Protein AF-A0A978T459-F1 (afdb_monomer)

Solvent-accessible surface area (backbone atoms only — not comparable to full-atom values): 7004 Å² total; per-residue (Å²): 119,71,66,62,56,52,54,51,52,50,52,51,54,48,52,54,46,52,54,52,49,54,54,51,49,54,51,50,52,54,52,48,51,54,53,50,52,55,49,57,73,74,56,82,71,82,88,70,94,74,92,79,90,84,82,89,82,87,83,72,85,75,75,73,70,80,66,73,38,69,74,61,48,68,76,45,52,63,68,56,46,42,53,50,28,54,77,69,66,49,82,65,51,89,79,45,51,64,69,54,43,42,51,54,45,32,57,60,67,74,68,118

Radius of gyration: 25.9 Å; Cα contacts (8 Å, |Δi|>4): 35; chains: 1; bounding box: 58×28×80 Å

pLDDT: mean 75.92, std 17.86, range [36.66, 94.31]

Structure (mmCIF, N/CA/C/O backbone):
data_AF-A0A978T459-F1
#
_entry.id   AF-A0A978T459-F1
#
loop_
_atom_site.group_PDB
_atom_site.id
_atom_site.type_symbol
_atom_site.label_atom_id
_atom_site.label_alt_id
_atom_site.label_comp_id
_atom_site.label_asym_id
_atom_site.label_entity_id
_atom_site.label_seq_id
_atom_site.pdbx_PDB_ins_code
_atom_site.Cartn_x
_atom_site.Cartn_y
_atom_site.Cartn_z
_atom_site.occupancy
_atom_site.B_iso_or_equiv
_atom_site.auth_seq_id
_atom_site.auth_comp_id
_atom_site.auth_asym_id
_atom_site.auth_atom_id
_atom_site.pdbx_PDB_model_num
ATOM 1 N N . MET A 1 1 ? 32.475 -8.575 -31.316 1.00 62.88 1 MET A N 1
ATOM 2 C CA . MET A 1 1 ? 31.074 -8.442 -30.836 1.00 62.88 1 MET A CA 1
ATOM 3 C C . MET A 1 1 ? 30.755 -9.165 -29.520 1.00 62.88 1 MET A C 1
ATOM 5 O O . MET A 1 1 ? 29.990 -8.609 -28.746 1.00 62.88 1 MET A O 1
ATOM 9 N N . LYS A 1 2 ? 31.280 -10.370 -29.225 1.00 73.88 2 LYS A N 1
ATOM 10 C CA . LYS A 1 2 ? 30.930 -11.097 -27.979 1.00 73.88 2 LYS A CA 1
ATOM 11 C C . LYS A 1 2 ? 31.487 -10.453 -26.694 1.00 73.88 2 LYS A C 1
ATOM 13 O O . LYS A 1 2 ? 30.752 -10.374 -25.721 1.00 73.88 2 LYS A O 1
ATOM 18 N N . GLN A 1 3 ? 32.718 -9.935 -26.725 1.00 77.38 3 GLN A N 1
ATOM 19 C CA . GLN A 1 3 ? 33.385 -9.333 -25.556 1.00 77.38 3 GLN A CA 1
ATOM 20 C C . GLN A 1 3 ? 32.660 -8.087 -25.023 1.00 77.38 3 GLN A C 1
ATOM 22 O O . GLN A 1 3 ? 32.293 -8.040 -23.855 1.00 77.38 3 GLN A O 1
ATOM 27 N N . PHE A 1 4 ? 32.307 -7.156 -25.914 1.00 83.19 4 PHE A N 1
ATOM 28 C CA . PHE A 1 4 ? 31.564 -5.938 -25.565 1.00 83.19 4 PHE A CA 1
ATOM 29 C C . PHE A 1 4 ? 30.245 -6.215 -24.820 1.00 83.19 4 PHE A C 1
ATOM 31 O O . PHE A 1 4 ? 29.881 -5.511 -23.884 1.00 83.19 4 PHE A O 1
ATOM 38 N N . ARG A 1 5 ? 29.520 -7.278 -25.199 1.00 84.75 5 ARG A N 1
ATOM 39 C CA . ARG A 1 5 ? 28.258 -7.649 -24.535 1.00 84.75 5 ARG A CA 1
ATOM 40 C C . ARG A 1 5 ? 28.477 -8.153 -23.107 1.00 84.75 5 ARG A C 1
ATOM 42 O O . ARG A 1 5 ? 27.596 -7.968 -22.272 1.00 84.75 5 ARG A O 1
ATOM 49 N N . THR A 1 6 ? 29.606 -8.799 -22.834 1.00 89.12 6 THR A N 1
ATOM 50 C CA . THR A 1 6 ? 29.957 -9.292 -21.496 1.00 89.12 6 THR A CA 1
ATOM 51 C C . THR A 1 6 ? 30.364 -8.138 -20.585 1.00 89.12 6 THR A C 1
ATOM 53 O O . THR A 1 6 ? 29.862 -8.049 -19.467 1.00 89.12 6 THR A O 1
ATOM 56 N N . GLU A 1 7 ? 31.179 -7.210 -21.087 1.00 88.81 7 GLU A N 1
ATOM 57 C CA . GLU A 1 7 ? 31.582 -6.010 -20.343 1.00 88.81 7 GLU A CA 1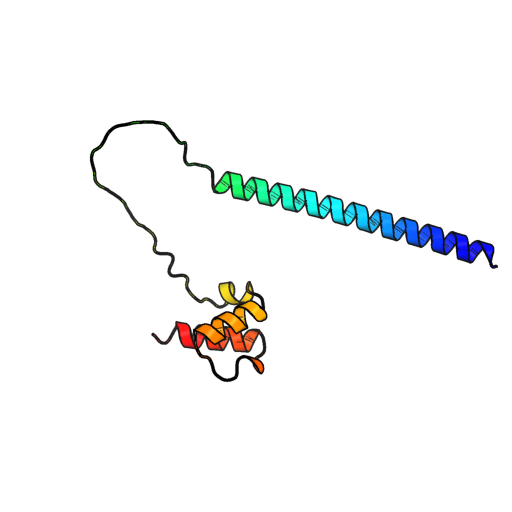
ATOM 58 C C . GLU A 1 7 ? 30.380 -5.120 -20.018 1.00 88.81 7 GLU A C 1
ATOM 60 O O . GLU A 1 7 ? 30.196 -4.729 -18.866 1.00 88.81 7 GLU A O 1
ATOM 65 N N . LEU A 1 8 ? 29.485 -4.904 -20.990 1.00 90.12 8 LEU A N 1
ATOM 66 C CA . LEU A 1 8 ? 28.252 -4.149 -20.771 1.00 90.12 8 LEU A CA 1
ATOM 67 C C . LEU A 1 8 ? 27.368 -4.797 -19.696 1.00 90.12 8 LEU A C 1
ATOM 69 O O . LEU A 1 8 ? 26.821 -4.107 -18.841 1.00 90.12 8 LEU A O 1
ATOM 73 N N . ARG A 1 9 ? 27.238 -6.130 -19.697 1.00 89.25 9 ARG A N 1
ATOM 74 C CA . ARG A 1 9 ? 26.470 -6.854 -18.670 1.00 89.25 9 ARG A CA 1
ATOM 75 C C . ARG A 1 9 ? 27.104 -6.749 -17.286 1.00 89.25 9 ARG A C 1
ATOM 77 O O . ARG A 1 9 ? 26.372 -6.602 -16.309 1.00 89.25 9 ARG A O 1
ATOM 84 N N . SER A 1 10 ? 28.432 -6.807 -17.203 1.00 92.31 10 SER A N 1
ATOM 85 C CA . SER A 1 10 ? 29.159 -6.634 -15.943 1.00 92.31 10 SER A CA 1
ATOM 86 C C . SER A 1 10 ? 28.946 -5.229 -15.386 1.00 92.31 10 SER A C 1
ATOM 88 O O . SER A 1 10 ? 28.529 -5.079 -14.240 1.00 92.31 10 SER A O 1
ATOM 90 N N . TRP A 1 11 ? 29.123 -4.205 -16.225 1.00 93.94 11 TRP A N 1
ATOM 91 C CA . TRP A 1 11 ? 28.920 -2.810 -15.842 1.00 93.94 11 TRP A CA 1
ATOM 92 C C . TRP A 1 11 ? 27.482 -2.532 -15.389 1.00 93.94 11 TRP A C 1
ATOM 94 O O . TRP A 1 11 ? 27.272 -1.939 -14.335 1.00 93.94 11 TRP A O 1
ATOM 104 N N . LEU A 1 12 ? 26.480 -3.041 -16.115 1.00 92.94 12 LEU A N 1
ATOM 105 C CA . LEU A 1 12 ? 25.074 -2.910 -15.719 1.00 92.94 12 LEU A CA 1
ATOM 106 C C . LEU A 1 12 ? 24.782 -3.598 -14.381 1.00 92.94 12 LEU A C 1
ATOM 108 O O . LEU A 1 12 ? 24.058 -3.055 -13.551 1.00 92.94 12 LEU A O 1
ATOM 112 N N . THR A 1 13 ? 25.355 -4.779 -14.146 1.00 92.69 13 THR A N 1
ATOM 113 C CA . THR A 1 13 ? 25.179 -5.507 -12.878 1.00 92.69 13 THR A CA 1
ATOM 114 C C . THR A 1 13 ? 25.804 -4.745 -11.711 1.00 92.69 13 THR A C 1
ATOM 116 O O . THR A 1 13 ? 25.230 -4.694 -10.618 1.00 92.69 13 THR A O 1
ATOM 119 N N . GLN A 1 14 ? 26.954 -4.117 -11.951 1.00 93.12 14 GLN A N 1
ATOM 120 C CA . GLN A 1 14 ? 27.646 -3.302 -10.964 1.00 93.12 14 GLN A CA 1
ATOM 121 C C . GLN A 1 14 ? 26.859 -2.031 -10.642 1.00 93.12 14 GLN A C 1
ATOM 123 O O . GLN A 1 14 ? 26.564 -1.791 -9.475 1.00 93.12 14 GLN A O 1
ATOM 128 N N . LEU A 1 15 ? 26.396 -1.306 -11.663 1.00 92.50 15 LEU A N 1
ATOM 129 C CA . LEU A 1 15 ? 25.572 -0.108 -11.497 1.00 92.50 15 LEU A CA 1
ATOM 130 C C . LEU A 1 15 ? 24.271 -0.409 -10.735 1.00 92.50 15 LEU A C 1
ATOM 132 O O . LEU A 1 15 ? 23.911 0.297 -9.797 1.00 92.50 15 LEU A O 1
ATOM 136 N N . VAL A 1 16 ? 23.582 -1.501 -11.083 1.00 93.69 16 VAL A N 1
ATOM 137 C CA . VAL A 1 16 ? 22.364 -1.933 -10.377 1.00 93.69 16 VAL A CA 1
ATOM 138 C C . VAL A 1 16 ? 22.652 -2.290 -8.917 1.00 93.69 16 VAL A C 1
ATOM 140 O O . VAL A 1 16 ? 21.811 -2.048 -8.049 1.00 93.69 16 VAL A O 1
ATOM 143 N N . SER A 1 17 ? 23.815 -2.874 -8.628 1.00 92.31 17 SER A N 1
ATOM 144 C CA . SER A 1 17 ? 24.200 -3.201 -7.254 1.00 92.31 17 SER A CA 1
ATOM 145 C C . SER A 1 17 ? 24.502 -1.941 -6.453 1.00 92.31 17 SER A C 1
ATOM 147 O O . SER A 1 17 ? 23.984 -1.803 -5.350 1.00 92.31 17 SER A O 1
ATOM 149 N N . GLU A 1 18 ? 25.252 -1.004 -7.025 1.00 93.62 18 GLU A N 1
ATOM 150 C CA . GLU A 1 18 ? 25.605 0.275 -6.404 1.00 93.62 18 GLU A CA 1
ATOM 151 C C . GLU A 1 18 ? 24.355 1.086 -6.046 1.00 93.62 18 GLU A C 1
ATOM 153 O O . GLU A 1 18 ? 24.148 1.421 -4.881 1.00 93.62 18 GLU A O 1
ATOM 158 N N . ILE A 1 19 ? 23.428 1.241 -6.998 1.00 94.31 19 ILE A N 1
ATOM 159 C CA . ILE A 1 19 ? 22.138 1.908 -6.765 1.00 94.31 19 ILE A CA 1
ATOM 160 C C . ILE A 1 19 ? 21.346 1.200 -5.657 1.00 94.31 19 ILE A C 1
ATOM 162 O O . ILE A 1 19 ? 20.760 1.843 -4.785 1.00 94.31 19 ILE A O 1
ATOM 166 N N . LYS A 1 20 ? 21.323 -0.139 -5.661 1.00 92.75 20 LYS A N 1
ATOM 167 C CA . LYS A 1 20 ? 20.610 -0.927 -4.647 1.00 92.75 20 LYS A CA 1
ATOM 168 C C . LYS A 1 20 ? 21.215 -0.754 -3.251 1.00 92.75 20 LYS A C 1
ATOM 170 O O . LYS A 1 20 ? 20.457 -0.736 -2.280 1.00 92.75 20 LYS A O 1
ATOM 175 N N . TYR A 1 21 ? 22.538 -0.648 -3.139 1.00 92.31 21 TYR A N 1
ATOM 176 C CA . TYR A 1 21 ? 23.215 -0.398 -1.868 1.00 92.31 21 TYR A CA 1
ATOM 177 C C . TYR A 1 21 ? 22.953 1.019 -1.369 1.00 92.31 21 TYR A C 1
ATOM 179 O O . TYR A 1 21 ? 22.477 1.154 -0.246 1.00 92.31 21 TYR A O 1
ATOM 187 N N . SER A 1 22 ? 23.131 2.042 -2.208 1.00 88.50 22 SER A N 1
ATOM 188 C CA . SER A 1 22 ? 22.850 3.434 -1.831 1.00 88.50 22 SER A CA 1
ATOM 189 C C . SER A 1 22 ? 21.397 3.633 -1.398 1.00 88.50 22 SER A C 1
ATOM 191 O O . SER A 1 22 ? 21.129 4.290 -0.397 1.00 88.50 22 SER A O 1
ATOM 193 N N . LEU A 1 23 ? 20.441 3.003 -2.090 1.00 90.88 23 LEU A N 1
ATOM 194 C CA . LEU A 1 23 ? 19.029 3.082 -1.710 1.00 90.88 23 LEU A CA 1
ATOM 195 C C . LEU A 1 23 ? 18.746 2.389 -0.369 1.00 90.88 23 LEU A C 1
ATOM 197 O O . LEU A 1 23 ? 17.916 2.855 0.412 1.00 90.88 23 LEU A O 1
ATOM 201 N N . ARG A 1 24 ? 19.409 1.258 -0.101 1.00 92.88 24 ARG A N 1
ATOM 202 C CA . ARG A 1 24 ? 19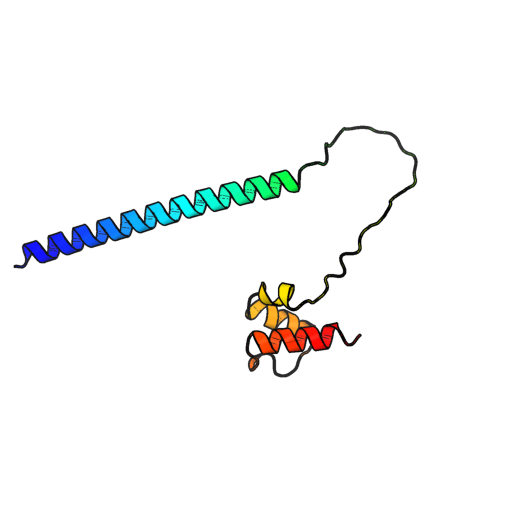.282 0.549 1.178 1.00 92.88 24 ARG A CA 1
ATOM 203 C C . ARG A 1 24 ? 19.841 1.389 2.319 1.00 92.88 24 ARG A C 1
ATOM 205 O O . ARG A 1 24 ? 19.210 1.435 3.368 1.00 92.88 24 ARG A O 1
ATOM 212 N N . ASP A 1 25 ? 20.991 2.006 2.104 1.00 93.25 25 ASP A N 1
ATOM 213 C CA . ASP A 1 25 ? 21.689 2.805 3.104 1.00 93.25 25 ASP A CA 1
ATOM 214 C C . ASP A 1 25 ? 20.873 4.046 3.483 1.00 93.25 25 ASP A C 1
ATOM 216 O O . ASP A 1 25 ? 20.473 4.194 4.637 1.00 93.25 25 ASP A O 1
ATOM 220 N N . LEU A 1 26 ? 20.435 4.816 2.479 1.00 91.69 26 LEU A N 1
ATOM 221 C CA . LEU A 1 26 ? 19.555 5.972 2.667 1.00 91.69 26 LEU A CA 1
ATOM 222 C C . LEU A 1 26 ? 18.251 5.597 3.387 1.00 91.69 26 LEU A C 1
ATOM 224 O O . LEU A 1 26 ? 17.774 6.312 4.266 1.00 91.69 26 LEU A O 1
ATOM 228 N N . LYS A 1 27 ? 17.668 4.441 3.043 1.00 93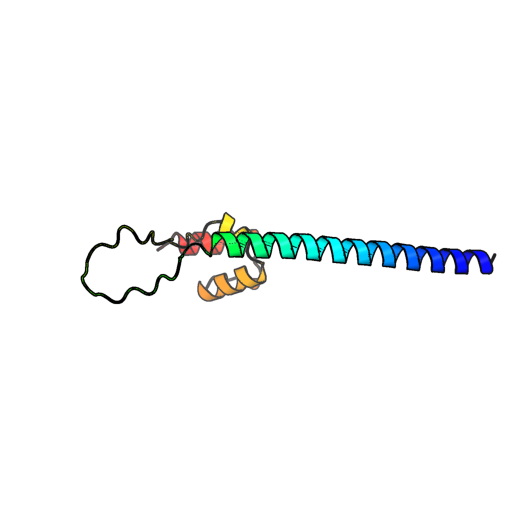.19 27 LYS A N 1
ATOM 229 C CA . LYS A 1 27 ? 16.474 3.937 3.729 1.00 93.19 27 LYS A CA 1
ATOM 230 C C . LYS A 1 27 ? 16.745 3.673 5.213 1.00 93.19 27 LYS A C 1
ATOM 232 O O . LYS A 1 27 ? 15.861 3.929 6.026 1.00 93.19 27 LYS A O 1
ATOM 237 N N . GLN A 1 28 ? 17.908 3.128 5.565 1.00 88.69 28 GLN A N 1
ATOM 238 C CA . GLN A 1 28 ? 18.243 2.831 6.958 1.00 88.69 28 GLN A CA 1
ATOM 239 C C . GLN A 1 28 ? 18.532 4.097 7.759 1.00 88.69 28 GLN A C 1
ATOM 241 O O . GLN A 1 28 ? 18.072 4.187 8.894 1.00 88.69 28 GLN A O 1
ATOM 246 N N . GLU A 1 29 ? 19.209 5.077 7.163 1.00 93.56 29 GLU A N 1
ATOM 247 C CA . GLU A 1 29 ? 19.461 6.376 7.789 1.00 93.56 29 GLU A CA 1
ATOM 248 C C . GLU A 1 29 ? 18.144 7.080 8.143 1.00 93.56 29 GLU A C 1
ATOM 250 O O . GLU A 1 29 ? 17.883 7.362 9.313 1.00 93.56 29 GLU A O 1
ATOM 255 N N . ILE A 1 30 ? 17.242 7.230 7.166 1.00 91.94 30 ILE A N 1
ATOM 256 C CA . ILE A 1 30 ? 15.934 7.872 7.370 1.00 91.94 30 ILE A CA 1
ATOM 257 C C . ILE A 1 30 ? 15.095 7.113 8.409 1.00 91.94 30 ILE A C 1
ATOM 259 O O . ILE A 1 30 ? 14.451 7.719 9.266 1.00 91.94 30 ILE A O 1
ATOM 263 N N . LEU A 1 31 ? 15.087 5.775 8.357 1.00 90.75 31 LEU A N 1
ATOM 264 C CA . LEU A 1 31 ? 14.363 4.967 9.342 1.00 90.75 31 LEU A CA 1
ATOM 265 C C . LEU A 1 31 ? 14.950 5.106 10.747 1.00 90.75 31 LEU A C 1
ATOM 267 O O . LEU A 1 31 ? 14.189 5.079 11.715 1.00 90.75 31 LEU A O 1
ATOM 271 N N . SER A 1 32 ? 16.272 5.225 10.869 1.00 87.06 32 SER A N 1
ATOM 272 C CA . SER A 1 32 ? 16.945 5.404 12.153 1.00 87.06 32 SER A CA 1
ATOM 273 C C . SER A 1 32 ? 16.628 6.772 12.754 1.00 87.06 32 SER A C 1
ATOM 275 O O . SER A 1 32 ? 16.262 6.833 13.926 1.00 87.06 32 SER A O 1
ATO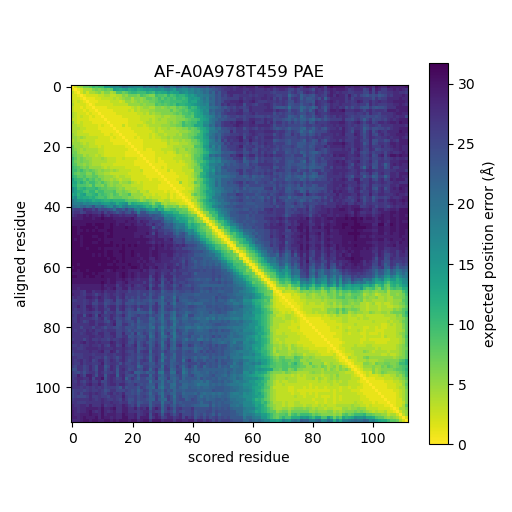M 277 N N . GLU A 1 33 ? 16.668 7.832 11.944 1.00 88.94 33 GLU A N 1
ATOM 278 C CA . GLU A 1 33 ? 16.342 9.201 12.361 1.00 88.94 33 GLU A CA 1
ATOM 279 C C . GLU A 1 33 ? 14.895 9.303 12.859 1.00 88.94 33 GLU A C 1
ATOM 281 O O . GLU A 1 33 ? 14.637 9.677 14.001 1.00 88.94 33 GLU A O 1
ATOM 286 N N . ILE A 1 34 ? 13.929 8.832 12.063 1.00 88.62 34 ILE A N 1
ATOM 287 C CA . ILE A 1 34 ? 12.509 8.837 12.451 1.00 88.62 34 ILE A CA 1
ATOM 288 C C . ILE A 1 34 ? 12.285 8.019 13.733 1.00 88.62 34 ILE A C 1
ATOM 290 O O . ILE A 1 34 ? 11.495 8.401 14.598 1.00 88.62 34 ILE A O 1
ATOM 294 N N . LYS A 1 35 ? 12.973 6.881 13.882 1.00 87.31 35 LYS A N 1
ATOM 295 C CA . LYS A 1 35 ? 12.855 6.027 15.072 1.00 87.31 35 LYS A CA 1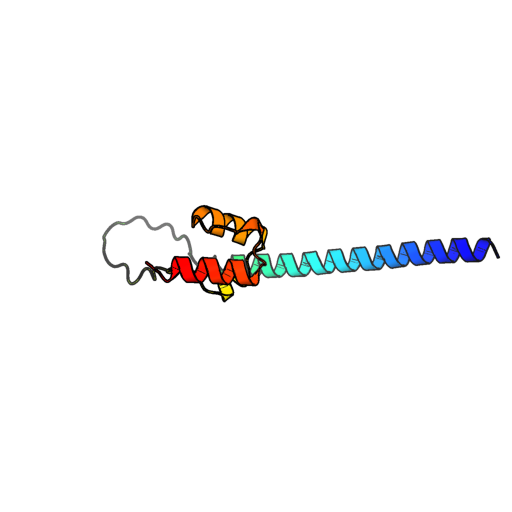
ATOM 296 C C . LYS A 1 35 ? 13.442 6.689 16.320 1.00 87.31 35 LYS A C 1
ATOM 298 O O . LYS A 1 35 ? 12.895 6.489 17.407 1.00 87.31 35 LYS A O 1
ATOM 303 N N . ALA A 1 36 ? 14.540 7.430 16.179 1.00 81.94 36 ALA A N 1
ATOM 304 C CA . ALA A 1 36 ? 15.149 8.195 17.260 1.00 81.94 36 ALA A CA 1
ATOM 305 C C . ALA A 1 36 ? 14.248 9.368 17.676 1.00 81.94 36 ALA A C 1
ATOM 307 O O . ALA A 1 36 ? 13.971 9.521 18.863 1.00 81.94 36 ALA A O 1
ATOM 308 N N . GLU A 1 37 ? 13.700 10.102 16.708 1.00 81.88 37 GLU A N 1
ATOM 309 C CA . GLU A 1 37 ? 12.814 11.247 16.934 1.00 81.88 37 GLU A CA 1
ATOM 310 C C . GLU A 1 37 ? 11.501 10.840 17.627 1.00 81.88 37 GLU A C 1
ATOM 312 O O . GLU A 1 37 ? 11.114 11.419 18.641 1.00 81.88 37 GLU A O 1
ATOM 317 N N . ILE A 1 38 ? 10.846 9.765 17.168 1.00 80.31 38 ILE A N 1
ATOM 318 C CA . ILE A 1 38 ? 9.646 9.224 17.836 1.00 80.31 38 ILE A CA 1
ATOM 319 C C . ILE A 1 38 ? 9.968 8.796 19.275 1.00 80.31 38 ILE A C 1
ATOM 321 O O . ILE A 1 38 ? 9.174 9.027 20.188 1.00 80.31 38 ILE A O 1
ATOM 325 N N . ARG A 1 39 ? 11.139 8.185 19.506 1.00 76.62 39 ARG A N 1
ATOM 326 C CA . ARG A 1 39 ? 11.571 7.790 20.854 1.00 76.62 39 ARG A CA 1
ATOM 327 C C . ARG A 1 39 ? 11.841 9.006 21.745 1.00 76.62 39 ARG A C 1
ATOM 329 O O . ARG A 1 39 ? 11.511 8.952 22.926 1.00 76.62 39 ARG A O 1
ATOM 336 N N . GLY A 1 40 ? 12.404 10.081 21.196 1.00 68.56 40 GLY A N 1
ATOM 337 C CA . GLY A 1 40 ? 12.625 11.343 21.904 1.00 68.56 40 GLY A CA 1
ATOM 338 C C . GLY A 1 40 ? 11.317 12.031 22.301 1.00 68.56 40 GLY A C 1
ATOM 339 O O . GLY A 1 40 ? 11.201 12.538 23.418 1.00 68.56 40 GLY A O 1
ATOM 340 N N . GLN A 1 41 ? 10.301 11.970 21.437 1.00 62.28 41 GLN A N 1
ATOM 341 C CA . GLN A 1 41 ? 8.973 12.522 21.716 1.00 62.28 41 GLN A CA 1
ATOM 342 C C . GLN A 1 41 ? 8.171 11.693 22.738 1.00 62.28 41 GLN A C 1
ATOM 344 O O . GLN A 1 41 ? 7.397 12.263 23.501 1.00 62.28 41 GLN A O 1
ATOM 349 N N . LEU A 1 42 ? 8.412 10.378 22.844 1.00 52.28 42 LEU A N 1
ATOM 350 C CA . LEU A 1 42 ? 7.804 9.501 23.861 1.00 52.28 42 LEU A CA 1
ATOM 351 C C . LEU A 1 42 ? 8.603 9.426 25.186 1.00 52.28 42 LEU A C 1
ATOM 353 O O . LEU A 1 42 ? 8.285 8.616 26.055 1.00 52.28 42 LEU A O 1
ATOM 357 N N . GLY A 1 43 ? 9.656 10.241 25.337 1.00 49.78 43 GLY A N 1
ATOM 358 C CA . GLY A 1 43 ? 10.695 10.103 26.365 1.00 49.78 43 GLY A CA 1
ATOM 359 C C . GLY A 1 43 ? 10.888 11.301 27.300 1.00 49.78 43 GLY A C 1
ATOM 360 O O . GLY A 1 43 ? 11.989 11.486 27.811 1.00 49.78 43 GLY A O 1
ATOM 361 N N . ARG A 1 44 ? 9.854 12.112 27.560 1.00 46.91 44 ARG A N 1
ATOM 362 C CA . ARG A 1 44 ? 9.860 13.090 28.669 1.00 46.91 44 ARG A CA 1
ATOM 363 C C . ARG A 1 44 ? 8.928 12.665 29.806 1.00 46.91 44 ARG A C 1
ATOM 365 O O . ARG A 1 44 ? 8.016 13.391 30.176 1.00 46.91 44 ARG A O 1
ATOM 372 N N . VAL A 1 45 ? 9.190 11.500 30.391 1.00 48.22 45 VAL A N 1
ATOM 373 C CA . VAL A 1 45 ? 8.877 11.256 31.806 1.00 48.22 45 VAL A CA 1
ATOM 374 C C . VAL A 1 45 ? 10.227 11.104 32.501 1.00 48.22 45 VAL A C 1
ATOM 376 O O . VAL A 1 45 ? 10.860 10.060 32.347 1.00 48.22 45 VAL A O 1
ATOM 379 N N . PRO A 1 46 ? 10.742 12.131 33.200 1.00 44.97 46 PRO A N 1
ATOM 380 C CA . PRO A 1 46 ? 11.893 11.926 34.057 1.00 44.97 46 PRO A CA 1
ATOM 381 C C . PRO A 1 46 ? 11.448 11.020 35.206 1.00 44.97 46 PRO A C 1
ATOM 383 O O . PRO A 1 46 ? 10.666 11.421 36.065 1.00 44.97 46 PRO A O 1
ATOM 386 N N . THR A 1 47 ? 11.927 9.779 35.218 1.00 41.00 47 THR A N 1
ATOM 387 C CA . THR A 1 47 ? 11.809 8.884 36.370 1.00 41.00 47 THR A CA 1
ATOM 388 C C . THR A 1 47 ? 12.699 9.435 37.486 1.00 41.00 47 THR A C 1
ATOM 390 O O . THR A 1 47 ? 13.860 9.062 37.631 1.00 41.00 47 THR A O 1
ATOM 393 N N . GLN A 1 48 ? 12.167 10.381 38.256 1.00 40.50 48 GLN A N 1
ATOM 394 C CA . GLN A 1 48 ? 12.717 10.760 39.551 1.00 40.50 48 GLN A CA 1
ATOM 395 C C . GLN A 1 48 ? 12.239 9.722 40.581 1.00 40.50 48 GLN A C 1
ATOM 397 O O . GLN A 1 48 ? 11.033 9.481 40.671 1.00 40.50 48 GLN A O 1
ATOM 402 N N . PRO A 1 49 ? 13.125 9.092 41.370 1.00 48.72 49 PRO A N 1
ATOM 403 C CA . PRO A 1 49 ? 12.694 8.243 42.465 1.00 48.72 49 PRO A CA 1
ATOM 404 C C . PRO A 1 49 ? 12.304 9.155 43.633 1.00 48.72 49 PRO A C 1
ATOM 406 O O . PRO A 1 49 ? 13.168 9.623 44.371 1.00 48.72 49 PRO A O 1
ATOM 409 N N . GLN A 1 50 ? 11.014 9.441 43.801 1.00 41.66 50 GLN A N 1
ATOM 410 C CA . GLN A 1 50 ? 10.504 9.972 45.066 1.00 41.66 50 GLN A CA 1
ATOM 411 C C . GLN A 1 50 ? 9.485 9.003 45.672 1.00 41.66 50 GLN A C 1
ATOM 413 O O . GLN A 1 50 ? 8.450 8.739 45.058 1.00 41.66 50 GLN A O 1
ATOM 418 N N . PRO A 1 51 ? 9.749 8.474 46.879 1.00 54.16 51 PRO A N 1
ATOM 419 C CA . PRO A 1 51 ? 8.732 7.840 47.688 1.00 54.16 51 PRO A CA 1
ATOM 420 C C . PRO A 1 51 ? 8.027 8.935 48.492 1.00 54.16 51 PRO A C 1
ATOM 422 O O . PRO A 1 51 ? 8.658 9.547 49.349 1.00 54.16 51 PRO A O 1
ATOM 425 N N . SER A 1 52 ? 6.742 9.190 48.238 1.00 44.94 52 SER A N 1
ATOM 426 C CA . SER A 1 52 ? 5.767 9.5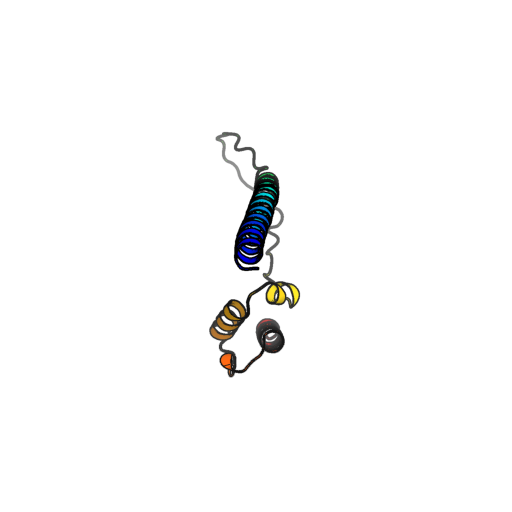80 49.273 1.00 44.94 52 SER A CA 1
ATOM 427 C C . SER A 1 52 ? 4.334 9.622 48.721 1.00 44.94 52 SER A C 1
ATOM 429 O O . SER A 1 52 ? 4.137 10.004 47.568 1.00 44.94 52 SER A O 1
ATOM 431 N N . PRO A 1 53 ? 3.338 9.216 49.528 1.00 63.66 53 PRO A N 1
ATOM 432 C CA . PRO A 1 53 ? 1.935 9.129 49.139 1.00 63.66 53 PRO A CA 1
ATOM 433 C C . PRO A 1 53 ? 1.210 10.464 49.369 1.00 63.66 53 PRO A C 1
ATOM 435 O O . PRO A 1 53 ? 1.660 11.246 50.200 1.00 63.66 53 PRO A O 1
ATOM 438 N N . ILE A 1 54 ? 0.079 10.666 48.675 1.00 48.81 54 ILE A N 1
ATOM 439 C CA . ILE A 1 54 ? -1.144 11.448 49.016 1.00 48.81 54 ILE A CA 1
ATOM 440 C C . ILE A 1 54 ? -1.777 12.001 47.709 1.00 48.81 54 ILE A C 1
ATOM 442 O O . ILE A 1 54 ? -1.053 12.283 46.755 1.00 48.81 54 ILE A O 1
ATOM 446 N N . PRO A 1 55 ? -3.124 12.032 47.604 1.00 56.44 55 PRO A N 1
ATOM 447 C CA . PRO A 1 55 ? -3.869 11.796 46.370 1.00 56.44 55 PRO A CA 1
ATOM 448 C C . PRO A 1 55 ? -4.405 13.080 45.718 1.00 56.44 55 PRO A C 1
ATOM 450 O O . PRO A 1 55 ? -4.308 14.166 46.282 1.00 56.44 55 PRO A O 1
ATOM 453 N N . THR A 1 56 ? -5.072 12.896 44.570 1.00 46.91 56 THR A N 1
ATOM 454 C CA . THR A 1 56 ? -5.915 13.893 43.880 1.00 46.91 56 THR A CA 1
ATOM 455 C C . THR A 1 56 ? -5.066 14.930 43.143 1.00 46.91 56 THR A C 1
ATOM 457 O O . THR A 1 56 ? -4.431 15.798 43.719 1.00 46.91 56 THR A O 1
ATOM 460 N N . THR A 1 57 ? -4.967 14.912 41.820 1.00 44.38 57 THR A N 1
ATOM 461 C CA . THR A 1 57 ? -6.041 15.294 40.897 1.00 44.38 57 THR A CA 1
ATOM 462 C C . THR A 1 57 ? -5.536 14.913 39.503 1.00 44.38 57 THR A C 1
ATOM 464 O O . THR A 1 57 ? -4.494 15.4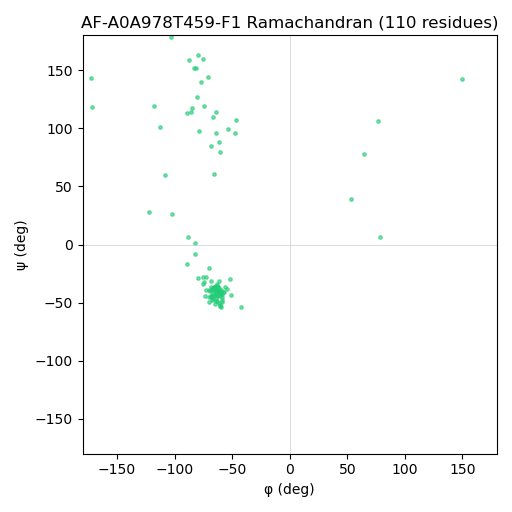17 39.097 1.00 44.38 57 THR A O 1
ATOM 467 N N . GLN A 1 58 ? -6.208 14.011 38.785 1.00 42.69 58 GLN A N 1
ATOM 468 C CA . GLN A 1 58 ? -5.961 13.805 37.353 1.00 42.69 58 GLN A CA 1
ATOM 469 C C . GLN A 1 58 ? -6.882 14.754 36.577 1.00 42.69 58 GLN A C 1
ATOM 471 O O . GLN A 1 58 ? -8.096 14.554 36.617 1.00 42.69 58 GLN A O 1
ATOM 476 N N . PRO A 1 59 ? -6.367 15.773 35.868 1.00 43.84 59 PRO A N 1
ATOM 477 C CA . PRO A 1 59 ? -7.112 16.426 34.813 1.00 43.84 59 PRO A CA 1
ATOM 478 C C . PRO A 1 59 ? -6.914 15.623 33.524 1.00 43.84 59 PRO A C 1
ATOM 480 O O . PRO A 1 59 ? -5.804 15.506 33.010 1.00 43.84 59 PRO A O 1
ATOM 483 N N . THR A 1 60 ? -8.029 15.105 33.020 1.00 37.50 60 THR A N 1
ATOM 484 C CA . THR A 1 60 ? -8.276 14.852 31.599 1.00 37.50 60 THR A CA 1
ATOM 485 C C . THR A 1 60 ? -7.369 13.809 30.944 1.00 37.50 60 THR A C 1
ATOM 487 O O . THR A 1 60 ? -6.500 14.110 30.128 1.00 37.50 60 THR A O 1
ATOM 490 N N . LEU A 1 61 ? -7.690 12.541 31.216 1.00 43.16 61 LEU A N 1
ATOM 491 C CA . LEU A 1 61 ? -7.678 11.530 30.163 1.00 43.16 61 LEU A CA 1
ATOM 492 C C . LEU A 1 61 ? -8.566 12.069 29.034 1.00 43.16 61 LEU A C 1
ATOM 494 O O . LEU A 1 61 ? -9.789 12.037 29.130 1.00 43.16 61 LEU A O 1
ATOM 498 N N . GLN A 1 62 ? -7.949 12.635 27.998 1.00 36.66 62 GLN A N 1
ATOM 499 C CA . GLN A 1 62 ? -8.580 12.649 26.691 1.00 36.66 62 GLN A CA 1
ATOM 500 C C . GLN A 1 62 ? -8.672 11.178 26.308 1.00 36.66 62 GLN A C 1
ATOM 502 O O . GLN A 1 62 ? -7.689 10.559 25.906 1.00 36.66 62 GLN A O 1
ATOM 507 N N . GLU A 1 63 ? -9.840 10.603 26.574 1.00 45.19 63 GLU A N 1
ATOM 508 C CA . GLU A 1 63 ? -10.351 9.473 25.826 1.00 45.19 63 GLU A CA 1
ATOM 509 C C . GLU A 1 63 ? -10.178 9.843 24.352 1.00 45.19 63 GLU A C 1
ATOM 511 O O . GLU A 1 63 ? -10.968 10.589 23.778 1.00 45.19 63 GLU A O 1
ATOM 516 N N . GLU A 1 64 ? -9.075 9.395 23.749 1.00 45.84 64 GLU A N 1
ATOM 517 C CA . GLU A 1 64 ? -9.033 9.210 22.313 1.00 45.84 64 GLU A CA 1
ATOM 518 C C . GLU A 1 64 ? -10.104 8.156 22.038 1.00 45.84 64 GLU A C 1
ATOM 520 O O . GLU A 1 64 ? -9.850 6.950 22.066 1.00 45.84 64 GLU A O 1
ATOM 525 N N . GLU A 1 65 ? -11.344 8.608 21.833 1.00 48.19 65 GLU A N 1
ATOM 526 C CA . GLU A 1 65 ? -12.257 7.894 20.965 1.00 48.19 65 GLU A CA 1
ATOM 527 C C . GLU A 1 65 ? -11.424 7.601 19.716 1.00 48.19 65 GLU A C 1
ATOM 529 O O . GLU A 1 65 ? -11.050 8.524 18.989 1.00 48.19 65 GLU A O 1
ATOM 534 N N . GLU A 1 66 ? -11.019 6.339 19.519 1.00 50.50 66 GLU A N 1
ATOM 535 C CA . GLU A 1 66 ? -10.484 5.866 18.246 1.00 50.50 66 GLU A CA 1
ATOM 536 C C . GLU A 1 66 ? -11.607 6.066 17.229 1.00 50.50 66 GLU A C 1
ATOM 538 O O . GLU A 1 66 ? -12.373 5.158 16.900 1.00 50.50 66 GLU A O 1
ATOM 543 N N . GLU A 1 67 ? -11.759 7.302 16.773 1.00 55.97 67 GLU A N 1
ATOM 544 C CA . GLU A 1 67 ? -12.776 7.683 15.837 1.00 55.97 67 GLU A CA 1
ATOM 545 C C . GLU A 1 67 ? -12.411 6.895 14.579 1.00 55.97 67 GLU A C 1
ATOM 547 O O . GLU A 1 67 ? -11.318 7.053 14.014 1.00 55.97 67 GLU A O 1
ATOM 552 N N . PHE A 1 68 ? -13.279 5.951 14.196 1.00 64.62 68 PHE A N 1
ATOM 553 C CA . PHE A 1 68 ? -13.167 5.120 12.995 1.00 64.62 68 PHE A CA 1
ATOM 554 C C . PHE A 1 68 ? -13.294 6.016 11.753 1.00 64.62 68 PHE A C 1
ATOM 556 O O . PHE A 1 68 ? -14.211 5.893 10.952 1.00 64.62 68 PHE A O 1
ATOM 563 N N . THR A 1 69 ? -12.383 6.969 11.601 1.00 73.88 69 THR A N 1
ATOM 564 C CA . THR A 1 69 ? -12.390 8.001 10.579 1.00 73.88 69 THR A CA 1
ATOM 565 C C . THR A 1 69 ? -11.832 7.440 9.287 1.00 73.88 69 THR A C 1
ATOM 567 O O . THR A 1 69 ? -10.957 6.565 9.271 1.00 73.88 69 THR A O 1
ATOM 570 N N . GLN A 1 70 ? -12.291 8.003 8.171 1.00 75.00 70 GLN A N 1
ATOM 571 C CA . GLN A 1 70 ? -11.801 7.653 6.839 1.00 75.00 70 GLN A CA 1
ATOM 572 C C . GLN A 1 70 ? -10.272 7.715 6.769 1.00 75.00 70 GLN A C 1
ATOM 574 O O . GLN A 1 70 ? -9.639 6.781 6.285 1.00 75.00 70 GLN A O 1
ATOM 579 N N . LYS A 1 71 ? -9.676 8.760 7.350 1.00 77.00 71 LYS A N 1
ATOM 580 C CA . LYS A 1 71 ? -8.227 8.986 7.356 1.00 77.00 71 LYS A CA 1
ATOM 581 C C . LYS A 1 71 ? -7.457 7.904 8.126 1.00 77.00 71 LYS A C 1
ATOM 583 O O . LYS A 1 71 ? -6.359 7.529 7.715 1.00 77.00 71 LYS A O 1
ATOM 588 N N . SER A 1 72 ? -8.023 7.379 9.217 1.00 80.75 72 SER A N 1
ATOM 589 C CA . SER A 1 72 ? -7.446 6.255 9.972 1.00 80.75 72 SER A CA 1
ATOM 590 C C . SER A 1 72 ? -7.519 4.950 9.171 1.00 80.75 72 SER A C 1
ATOM 592 O O . SER A 1 72 ? -6.556 4.184 9.104 1.00 80.75 72 SER A O 1
ATOM 594 N N . LEU A 1 73 ? -8.634 4.722 8.475 1.00 83.12 73 LEU A N 1
ATOM 595 C CA . LEU A 1 73 ? -8.854 3.529 7.660 1.00 83.12 73 LEU A CA 1
ATOM 596 C C . LEU A 1 73 ? -8.057 3.546 6.339 1.00 83.12 73 LEU A C 1
ATOM 598 O O . LEU A 1 73 ? -7.579 2.502 5.897 1.00 83.12 73 LEU A O 1
ATOM 602 N N . GLU A 1 74 ? -7.823 4.712 5.736 1.00 83.25 74 GLU A N 1
ATOM 603 C CA . GLU A 1 74 ? -6.989 4.868 4.533 1.00 83.25 74 GLU A CA 1
ATOM 604 C C . GLU A 1 74 ? -5.525 4.482 4.775 1.00 83.25 74 GLU A C 1
ATOM 606 O O . GLU A 1 74 ? -4.887 3.895 3.889 1.00 83.25 74 GLU A O 1
ATOM 611 N N . ARG A 1 75 ? -5.023 4.742 5.991 1.00 83.19 75 ARG A N 1
ATOM 612 C CA . ARG A 1 75 ? -3.686 4.335 6.451 1.00 83.19 75 ARG A CA 1
ATOM 613 C C . ARG A 1 75 ? -3.560 2.824 6.670 1.00 83.19 75 ARG A C 1
ATOM 615 O O . ARG A 1 75 ? -2.443 2.312 6.660 1.00 83.19 75 ARG A O 1
ATOM 622 N N . LYS A 1 76 ? -4.672 2.098 6.841 1.00 81.31 76 LYS A N 1
ATOM 623 C CA . LYS A 1 76 ? -4.679 0.637 7.019 1.00 81.31 76 LYS A CA 1
ATOM 624 C C . LYS A 1 76 ? -4.617 -0.093 5.672 1.00 81.31 76 LYS A C 1
ATOM 626 O O . LYS A 1 76 ? -5.051 0.398 4.622 1.00 81.31 76 LYS A O 1
ATOM 631 N N . THR A 1 77 ? -4.057 -1.302 5.687 1.00 85.94 77 THR A N 1
ATOM 632 C CA . THR A 1 77 ? -4.001 -2.161 4.494 1.00 85.94 77 THR A CA 1
ATOM 633 C C . THR A 1 77 ? -5.361 -2.796 4.202 1.00 85.94 77 THR A C 1
ATOM 635 O O . THR A 1 77 ? -6.213 -2.915 5.081 1.00 85.94 77 THR A O 1
ATOM 638 N N . VAL A 1 78 ? -5.575 -3.253 2.963 1.00 85.50 78 VAL A N 1
ATOM 639 C CA . VAL A 1 78 ? -6.820 -3.947 2.569 1.00 85.50 78 VAL A CA 1
ATOM 640 C C . VAL A 1 78 ? -7.088 -5.163 3.458 1.00 85.50 78 VAL A C 1
ATOM 642 O O . VAL A 1 78 ? -8.230 -5.428 3.817 1.00 85.50 78 VAL A O 1
ATOM 645 N N . GLU A 1 79 ? -6.040 -5.882 3.857 1.00 86.00 79 GLU A N 1
ATOM 646 C CA . GLU A 1 79 ? -6.153 -7.039 4.74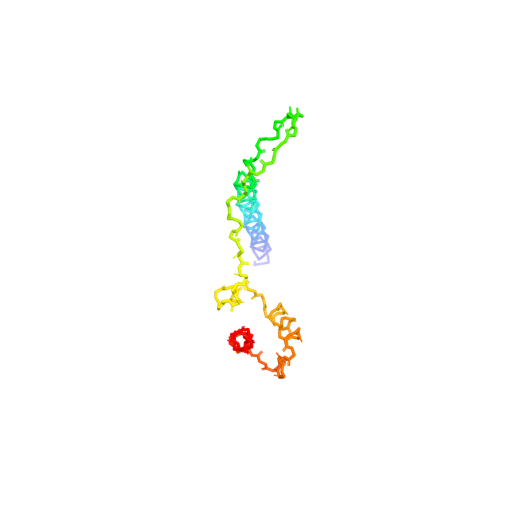3 1.00 86.00 79 GLU A CA 1
ATOM 647 C C . GLU A 1 79 ? -6.592 -6.643 6.159 1.00 86.00 79 GLU A C 1
ATOM 649 O O . GLU A 1 79 ? -7.488 -7.265 6.730 1.00 86.00 79 GLU A O 1
ATOM 654 N N . GLN A 1 80 ? -6.033 -5.557 6.704 1.00 86.62 80 GLN A N 1
ATOM 655 C CA . GLN A 1 80 ? -6.462 -5.005 7.991 1.00 86.62 80 GLN A CA 1
ATOM 656 C C . GLN A 1 80 ? -7.910 -4.506 7.940 1.00 86.62 80 GLN A C 1
ATOM 658 O O . GLN A 1 80 ? -8.682 -4.779 8.856 1.00 86.62 80 GLN A O 1
ATOM 663 N N . LEU A 1 81 ? -8.307 -3.842 6.852 1.00 88.81 81 LEU A N 1
ATOM 664 C CA . LEU A 1 81 ? -9.692 -3.425 6.629 1.00 88.81 81 LEU A CA 1
ATOM 665 C C . LEU A 1 81 ? -10.630 -4.635 6.537 1.00 88.81 81 LEU A C 1
ATOM 667 O O . LEU A 1 81 ? -11.698 -4.628 7.138 1.00 88.81 81 LEU A O 1
ATOM 671 N N . ARG A 1 82 ? -10.224 -5.727 5.879 1.00 88.00 82 ARG A N 1
ATOM 672 C CA . ARG A 1 82 ? -11.011 -6.973 5.839 1.00 88.00 82 ARG A CA 1
ATOM 673 C C . ARG A 1 82 ? -11.158 -7.640 7.205 1.00 88.00 82 ARG A C 1
ATOM 675 O O . ARG A 1 82 ? -12.232 -8.177 7.479 1.00 88.00 82 ARG A O 1
ATOM 682 N N . LYS A 1 83 ? -10.122 -7.601 8.049 1.00 88.12 83 LYS A N 1
ATOM 683 C CA . LYS A 1 83 ? -10.177 -8.082 9.443 1.00 88.12 83 LYS A CA 1
ATOM 684 C C . LYS A 1 83 ? -11.088 -7.210 10.310 1.00 88.12 83 LYS A C 1
ATOM 686 O O . LYS A 1 83 ? -11.855 -7.732 11.111 1.00 88.12 83 LYS A O 1
ATOM 691 N N . LEU A 1 84 ? -11.073 -5.892 10.123 1.00 86.81 84 LEU A N 1
ATOM 692 C CA . LEU A 1 84 ? -12.008 -4.993 10.810 1.00 86.81 84 LEU A CA 1
ATOM 693 C C . LEU A 1 84 ? -13.450 -5.225 10.348 1.00 86.81 84 LEU A C 1
ATOM 695 O O . LEU A 1 84 ? -14.347 -5.368 11.175 1.00 86.81 84 LEU A O 1
ATOM 699 N N . ALA A 1 85 ? -13.662 -5.372 9.041 1.00 89.06 85 ALA A N 1
ATOM 700 C CA . ALA A 1 85 ? -14.957 -5.724 8.473 1.00 89.06 85 ALA A CA 1
ATOM 701 C C . ALA A 1 85 ? -15.458 -7.102 8.949 1.00 89.06 85 ALA A C 1
ATOM 703 O O . ALA A 1 85 ? -16.662 -7.296 9.105 1.00 89.06 85 ALA A O 1
ATOM 704 N N . GLU A 1 86 ? -14.554 -8.051 9.223 1.00 89.31 86 GLU A N 1
ATOM 705 C CA . GLU A 1 86 ? -14.869 -9.326 9.887 1.00 89.31 86 GLU A CA 1
ATOM 706 C C . GLU A 1 86 ? -15.449 -9.119 11.274 1.00 89.31 86 GLU A C 1
ATOM 708 O O . GLU A 1 86 ? -16.524 -9.624 11.590 1.00 89.31 86 GLU A O 1
ATOM 713 N N . LYS A 1 87 ? -14.719 -8.350 12.086 1.00 86.94 87 LYS A N 1
ATOM 714 C CA . LYS A 1 87 ? -15.046 -8.078 13.481 1.00 86.94 87 LYS A CA 1
ATOM 715 C C . LYS A 1 87 ? -16.385 -7.351 13.587 1.00 86.94 87 LYS A C 1
ATOM 717 O O . LYS A 1 87 ? -17.1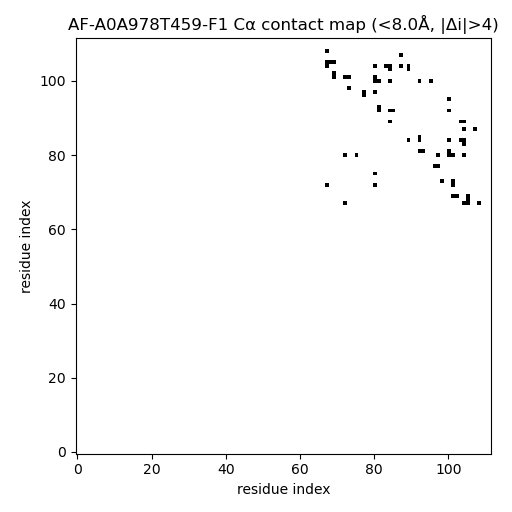84 -7.656 14.465 1.00 86.94 87 LYS A O 1
ATOM 722 N N . LEU A 1 88 ? -16.658 -6.464 12.631 1.00 85.69 88 LEU A N 1
ATOM 723 C CA . LEU A 1 88 ? -17.912 -5.724 12.490 1.00 85.69 88 LEU A CA 1
ATOM 724 C C . LEU A 1 88 ? -19.035 -6.516 11.791 1.00 85.69 88 LEU A C 1
ATOM 726 O O . LEU A 1 88 ? -20.135 -5.990 11.609 1.00 85.69 88 LEU A O 1
ATOM 730 N N . LYS A 1 89 ? -18.781 -7.778 11.412 1.00 87.44 89 LYS A N 1
ATOM 731 C CA . LYS A 1 89 ? -19.720 -8.687 10.731 1.00 87.44 89 LYS A CA 1
ATOM 732 C C . LYS A 1 89 ? -20.337 -8.093 9.453 1.00 87.44 89 LYS A C 1
ATOM 734 O O . LYS A 1 89 ? -21.512 -8.310 9.155 1.00 87.44 89 LYS A O 1
ATOM 739 N N . ILE A 1 90 ? -19.538 -7.363 8.673 1.00 85.94 90 ILE A N 1
ATOM 740 C CA . ILE A 1 90 ? -19.954 -6.771 7.395 1.00 85.94 90 ILE A CA 1
ATOM 741 C C . ILE A 1 90 ? -20.043 -7.874 6.329 1.00 85.94 90 ILE A C 1
ATOM 743 O O . ILE A 1 90 ? -19.057 -8.549 6.010 1.00 85.94 90 ILE A O 1
ATOM 747 N N . LYS A 1 91 ? -21.239 -8.066 5.760 1.00 86.00 91 LYS A N 1
ATOM 748 C CA . LYS A 1 91 ? -21.484 -9.031 4.675 1.00 86.00 91 LYS A CA 1
ATOM 749 C C . LYS A 1 91 ? -20.835 -8.541 3.374 1.00 86.00 91 LYS A C 1
ATOM 751 O O . LYS A 1 91 ? -20.804 -7.349 3.102 1.00 86.00 91 LYS A O 1
ATOM 756 N N . GLY A 1 92 ? -20.308 -9.460 2.562 1.00 83.31 92 GLY A N 1
ATOM 757 C CA . GLY A 1 92 ? -19.701 -9.113 1.268 1.00 83.31 92 GLY A CA 1
ATOM 758 C C . GLY A 1 92 ? -18.283 -8.524 1.332 1.00 83.31 92 GLY A C 1
ATOM 759 O O . GLY A 1 92 ? -17.733 -8.175 0.291 1.00 83.31 92 GLY A O 1
ATOM 760 N N . ARG A 1 93 ? -17.638 -8.484 2.511 1.00 81.75 93 ARG A N 1
ATOM 761 C CA . ARG A 1 93 ? -16.285 -7.917 2.721 1.00 81.75 93 ARG A CA 1
ATOM 762 C C . ARG A 1 93 ? -15.190 -8.440 1.775 1.00 81.75 93 ARG A C 1
ATOM 764 O O . ARG A 1 93 ? -14.245 -7.718 1.472 1.00 81.75 93 ARG A O 1
ATOM 771 N N . SER A 1 94 ? -15.300 -9.680 1.294 1.00 78.69 94 SER A N 1
ATOM 772 C CA . SER A 1 94 ? -14.321 -10.276 0.368 1.00 78.69 94 SER A CA 1
ATOM 773 C C . SER A 1 94 ? -14.442 -9.742 -1.063 1.00 78.69 94 SER A C 1
ATOM 775 O O . SER A 1 94 ? -13.442 -9.705 -1.775 1.00 78.69 94 SER A O 1
ATOM 777 N N . GLN A 1 95 ? -15.643 -9.310 -1.462 1.00 82.19 95 GLN A N 1
ATOM 778 C CA . GLN A 1 95 ? -15.946 -8.748 -2.785 1.00 82.19 95 GLN A CA 1
ATOM 779 C C . GLN A 1 95 ? -15.733 -7.221 -2.832 1.00 82.19 95 GLN A C 1
ATOM 781 O O . GLN A 1 95 ? -15.614 -6.642 -3.908 1.00 82.19 95 GLN A O 1
ATOM 786 N N . MET A 1 96 ? -15.655 -6.563 -1.668 1.00 84.56 96 MET A N 1
ATOM 787 C CA . MET A 1 96 ? -15.496 -5.111 -1.553 1.00 84.56 96 MET A CA 1
ATOM 788 C C . MET A 1 96 ? -14.059 -4.644 -1.831 1.00 84.56 96 MET A C 1
ATOM 790 O O . MET A 1 96 ? -13.078 -5.248 -1.380 1.00 84.56 96 MET A O 1
ATOM 794 N N . ARG A 1 97 ? -13.932 -3.519 -2.549 1.00 84.19 97 ARG A N 1
ATOM 795 C CA . ARG A 1 97 ? -12.649 -2.823 -2.777 1.00 84.19 97 ARG A CA 1
ATOM 796 C C . ARG A 1 97 ? -12.253 -1.977 -1.560 1.00 84.19 97 ARG A C 1
ATOM 798 O O . ARG A 1 97 ? -13.099 -1.651 -0.736 1.00 84.19 97 ARG A O 1
ATOM 805 N N . LYS A 1 98 ? -10.975 -1.574 -1.467 1.00 83.12 98 LYS A N 1
ATOM 806 C CA . LYS A 1 98 ? -10.441 -0.747 -0.361 1.00 83.12 98 LYS A CA 1
ATOM 807 C C . LYS A 1 98 ? -11.373 0.414 0.053 1.00 83.12 98 LYS A C 1
ATOM 809 O O . LYS A 1 98 ? -11.724 0.442 1.225 1.00 83.12 98 LYS A O 1
ATOM 814 N N . PRO A 1 99 ? -11.829 1.309 -0.849 1.00 84.44 99 PRO A N 1
ATOM 815 C CA . PRO A 1 99 ? -12.724 2.406 -0.458 1.00 84.44 99 PRO A CA 1
ATOM 816 C C . PRO A 1 99 ? -14.091 1.923 0.051 1.00 84.44 99 PRO A C 1
ATOM 818 O O . PRO A 1 99 ? -14.578 2.432 1.051 1.00 84.44 99 PRO A O 1
ATOM 821 N N . GLN A 1 100 ? -14.666 0.882 -0.558 1.00 86.00 100 GLN A N 1
ATOM 822 C CA . GLN A 1 100 ? -15.948 0.308 -0.128 1.00 86.00 100 GLN A CA 1
ATOM 823 C C . GLN A 1 100 ? -15.854 -0.335 1.264 1.00 86.00 100 GLN A C 1
ATOM 825 O O . GLN A 1 100 ? -16.785 -0.236 2.055 1.00 86.00 100 GLN A O 1
ATOM 830 N N . LEU A 1 101 ? -14.723 -0.976 1.588 1.00 88.12 101 LEU A N 1
ATOM 831 C CA . LEU A 1 101 ? -14.465 -1.499 2.934 1.00 88.12 101 LEU A CA 1
ATOM 832 C C . LEU A 1 101 ? -14.390 -0.371 3.964 1.00 88.12 101 LEU A C 1
ATOM 834 O O . LEU A 1 101 ? -14.934 -0.517 5.052 1.00 88.12 101 LEU A O 1
ATOM 838 N N . ILE A 1 102 ? -13.729 0.736 3.623 1.00 88.94 102 ILE A N 1
ATOM 839 C CA . ILE A 1 102 ? -13.601 1.908 4.496 1.00 88.94 102 ILE A CA 1
ATOM 840 C C . ILE A 1 102 ? -14.984 2.487 4.799 1.00 88.94 102 ILE A C 1
ATOM 842 O O . ILE A 1 102 ? -15.335 2.643 5.964 1.00 88.94 102 ILE A O 1
ATOM 846 N N . GLU A 1 103 ? -15.787 2.724 3.763 1.00 88.62 103 GLU A N 1
ATOM 847 C CA . GLU A 1 103 ? -17.143 3.260 3.891 1.00 88.62 103 GLU A CA 1
ATOM 848 C C . GLU A 1 103 ? -18.065 2.327 4.688 1.00 88.62 103 GLU A C 1
ATOM 850 O O . GLU A 1 103 ? -18.776 2.775 5.584 1.00 88.62 103 GLU A O 1
ATOM 855 N N . ALA A 1 104 ? -18.006 1.016 4.437 1.00 88.12 104 ALA A N 1
ATOM 856 C CA . ALA A 1 104 ? -18.806 0.042 5.173 1.00 88.12 104 ALA A CA 1
ATOM 857 C C . ALA A 1 104 ? -18.420 -0.026 6.662 1.00 88.12 104 ALA A C 1
ATOM 859 O O . ALA A 1 104 ? -19.291 -0.171 7.521 1.00 88.12 104 ALA A O 1
ATOM 860 N N . ILE A 1 105 ? -17.126 0.090 6.979 1.00 88.19 105 ILE A N 1
ATOM 861 C CA . ILE A 1 105 ? -16.626 0.140 8.360 1.00 88.19 105 ILE A CA 1
ATOM 862 C C . ILE A 1 105 ? -17.095 1.428 9.048 1.00 88.19 105 ILE A C 1
ATOM 864 O O . ILE A 1 105 ? -17.641 1.342 10.144 1.00 88.19 105 ILE A O 1
ATOM 868 N N . LEU A 1 106 ? -16.959 2.580 8.384 1.00 87.56 106 LEU A N 1
ATOM 869 C CA . LEU A 1 106 ? -17.428 3.892 8.854 1.00 87.56 106 LEU A CA 1
ATOM 870 C C . LEU A 1 106 ? -18.935 3.921 9.113 1.00 87.56 106 LEU A C 1
ATOM 872 O O . LEU A 1 106 ? -19.392 4.386 10.152 1.00 87.56 106 LEU A O 1
ATOM 876 N N . SER A 1 107 ? -19.721 3.416 8.163 1.00 85.50 107 SER A N 1
ATOM 877 C CA . SER A 1 107 ? -21.177 3.350 8.282 1.00 85.50 107 SER A CA 1
ATOM 878 C C . SER A 1 107 ? -21.593 2.475 9.465 1.00 85.50 107 SER A C 1
ATOM 880 O O . SER A 1 107 ? -22.533 2.807 10.184 1.00 85.50 107 SER A O 1
ATOM 882 N N . LYS A 1 108 ? -20.858 1.384 9.716 1.00 84.44 108 LYS A N 1
ATOM 883 C CA . LYS A 1 108 ? -21.118 0.488 10.842 1.00 84.44 108 LYS A CA 1
ATOM 884 C C . LYS A 1 108 ? -20.667 1.066 12.187 1.00 84.44 108 LYS A C 1
ATOM 886 O O . LYS A 1 108 ? -21.324 0.783 13.183 1.00 84.44 108 LYS A O 1
ATOM 891 N N . SER A 1 109 ? -19.581 1.841 12.221 1.00 77.00 109 SER A N 1
ATOM 892 C CA . SER A 1 109 ? -19.065 2.474 13.441 1.00 77.00 109 SER A CA 1
ATOM 893 C C . SER A 1 109 ? -19.827 3.738 13.835 1.00 77.00 109 SER A C 1
ATOM 895 O O . SER A 1 109 ? -19.899 4.040 15.015 1.00 77.00 109 SER A O 1
ATOM 897 N N . LYS A 1 110 ? -20.411 4.461 12.870 1.00 69.94 110 LYS A N 1
ATOM 898 C CA . LYS A 1 110 ? -21.230 5.665 13.102 1.00 69.94 110 LYS A CA 1
ATOM 899 C C . LYS A 1 110 ? -22.692 5.351 13.473 1.00 69.94 110 LYS A C 1
ATOM 901 O O . LYS A 1 110 ? -23.459 6.259 13.766 1.00 69.94 110 LYS A O 1
ATOM 906 N N . GLY A 1 111 ? -23.098 4.083 13.380 1.00 58.12 111 GLY A N 1
ATOM 907 C CA . GLY A 1 111 ? -24.479 3.620 13.565 1.00 58.12 111 GLY A CA 1
ATOM 908 C C . GLY A 1 111 ? -24.776 2.969 14.920 1.00 58.12 111 GLY A C 1
ATOM 909 O O . GLY A 1 111 ? -25.651 2.104 14.972 1.00 58.12 111 GLY A O 1
ATOM 910 N N . ILE A 1 112 ? -24.031 3.321 15.970 1.00 44.31 112 ILE A N 1
ATOM 911 C CA . ILE A 1 112 ? -24.287 2.967 17.379 1.00 44.31 112 ILE A CA 1
ATOM 912 C C . ILE A 1 112 ? -24.392 4.282 18.144 1.00 44.31 112 ILE A C 1
ATOM 914 O O . ILE A 1 112 ? -25.315 4.382 18.979 1.00 44.31 112 ILE A O 1
#

Foldseek 3Di:
DVVVVVVVVVVVVVVVVVVVVVVVVVVVVVVVVVVVVVCVVVPPPPPDDDDDDDDDDDPDPPPPPVQLDLVVLVPDDLVVLLVLCVVLVPPPSVVDDSVRSSVSSNVSSVPD

Mean predicted aligned error: 18.1 Å

Sequence (112 aa):
MKQFRTELRSWLTQLVSEIKYSLRDLKQEILSEIKAEIRGQLGRVPTQPQPSPIPTTQPTLQEEEEEFTQKSLERKTVEQLRKLAEKLKIKGRSQMRKPQLIEAILSKSKGI

Secondary structure (DSSP, 8-state):
-HHHHHHHHHHHHHHHHHHHHHHHHHHHHHHHHHHHHHHHHT---------------------------HHHHHTS-HHHHHHHHHHTT-TTTTT--HHHHHHHHHHHHS--